Protein AF-A0A6I3W7W8-F1 (afdb_monomer_lite)

Foldseek 3Di:
DDDPPPQWDKQFWKKWKWKQKPNDTDIFIFSHWGDDQFWIKTATPAFGIKIKGPQDGNDADDAKDKDWFPDPPMWIWGAGPVRDIFTGFPTWMKIWHWDQPDPPRKIKIKMWTGQRWTDDPNIIMTMTMIIIIMTGD

Radius of gyration: 15.12 Å; chains: 1; bounding box: 34×42×40 Å

pLDDT: mean 85.22, std 13.66, range [31.28, 96.69]

Sequence (137 aa):
MDTEKTVDQADSGVAHILFLKNGKAHFVESTNVSASLRHFAVYTADAGSVTAEYGQTLFPRAEPYVFDLPGAPYNIDYRDEEGVYFIRPLSGQIIVHSENAGPPNTYINKIAFINIRFESEGREITINGTGKATFIF

Secondary structure (DSSP, 8-state):
------S--EEP--EEEEEEETTEEEEEEESEEEE-SSEEEEEETTTEEEEEE-SS-----SSPEEEEES-SS-EEEEE-TT--EEES-SEEEEEEEEEEEETTTEEEEEEEEEEEEEEETTEEEEEEEEEEEEEE-

Organism: NCBI:txid1055469

Structure (mmCIF, N/CA/C/O backbone):
data_AF-A0A6I3W7W8-F1
#
_entry.id   AF-A0A6I3W7W8-F1
#
loop_
_atom_site.group_PDB
_atom_site.id
_atom_site.type_symbol
_atom_site.label_atom_id
_atom_site.label_alt_id
_atom_site.label_comp_id
_atom_site.label_asym_id
_atom_site.label_entity_id
_atom_site.label_seq_id
_atom_site.pdbx_PDB_ins_code
_atom_site.Cartn_x
_atom_site.Cartn_y
_atom_site.Cartn_z
_atom_site.occupancy
_atom_site.B_iso_or_equiv
_atom_site.auth_seq_id
_atom_site.auth_comp_id
_atom_site.auth_asym_id
_atom_site.auth_atom_id
_atom_site.pdbx_PDB_model_num
ATOM 1 N N . MET A 1 1 ? 8.657 30.639 -18.408 1.00 32.12 1 MET A N 1
ATOM 2 C CA . MET A 1 1 ? 9.167 30.093 -17.137 1.00 32.12 1 MET A CA 1
ATOM 3 C C . MET A 1 1 ? 8.506 28.735 -17.019 1.00 32.12 1 MET A C 1
ATOM 5 O O . MET A 1 1 ? 7.397 28.644 -16.511 1.00 32.12 1 MET A O 1
ATOM 9 N N . ASP A 1 2 ? 9.097 27.743 -17.684 1.00 31.28 2 ASP A N 1
ATOM 10 C CA . ASP A 1 2 ? 8.568 26.383 -17.696 1.00 31.28 2 ASP A CA 1
ATOM 11 C C . ASP A 1 2 ? 8.791 25.792 -16.312 1.00 31.28 2 ASP A C 1
ATOM 13 O O . ASP A 1 2 ? 9.914 25.726 -15.817 1.00 31.28 2 ASP A O 1
ATOM 17 N N . THR A 1 3 ? 7.698 25.438 -15.653 1.00 37.56 3 THR A N 1
ATOM 18 C CA . THR A 1 3 ? 7.748 24.589 -14.472 1.00 37.56 3 THR A CA 1
ATOM 19 C C . THR A 1 3 ? 8.107 23.207 -14.992 1.00 37.56 3 THR A C 1
ATOM 21 O O . THR A 1 3 ? 7.263 22.538 -15.588 1.00 37.56 3 THR A O 1
ATOM 24 N N . GLU A 1 4 ? 9.373 22.810 -14.841 1.00 37.62 4 GLU A N 1
ATOM 25 C CA . GLU A 1 4 ? 9.789 21.416 -14.978 1.00 37.62 4 GLU A CA 1
ATOM 26 C C . GLU A 1 4 ? 8.815 20.566 -14.156 1.00 37.62 4 GLU A C 1
ATOM 28 O O . GLU A 1 4 ? 8.835 20.576 -12.924 1.00 37.62 4 GLU A O 1
ATOM 33 N N . LYS A 1 5 ? 7.903 19.868 -14.841 1.00 39.06 5 LYS A N 1
ATOM 34 C CA . LYS A 1 5 ? 7.192 18.744 -14.247 1.00 39.06 5 LYS A CA 1
ATOM 35 C C . LYS A 1 5 ? 8.276 17.746 -13.868 1.00 39.06 5 LYS A C 1
ATOM 37 O O . LYS A 1 5 ? 8.931 17.197 -14.749 1.00 39.06 5 LYS A O 1
ATOM 42 N N . THR A 1 6 ? 8.486 17.569 -12.570 1.00 40.34 6 THR A N 1
ATOM 43 C CA . THR A 1 6 ? 9.335 16.517 -12.018 1.00 40.34 6 THR A CA 1
ATOM 44 C C . THR A 1 6 ? 9.015 15.189 -12.705 1.00 40.34 6 THR A C 1
ATOM 46 O O . THR A 1 6 ? 7.851 14.841 -12.901 1.00 40.34 6 THR A O 1
ATOM 49 N N . VAL A 1 7 ? 10.077 14.497 -13.113 1.00 45.00 7 VAL A N 1
ATOM 50 C CA . VAL A 1 7 ? 10.106 13.364 -14.055 1.00 45.00 7 VAL A CA 1
ATOM 51 C C . VAL A 1 7 ? 9.435 12.091 -13.498 1.00 45.00 7 VAL A C 1
ATOM 53 O O . VAL A 1 7 ? 9.213 11.137 -14.235 1.00 45.00 7 VAL A O 1
ATOM 56 N N . ASP A 1 8 ? 8.978 12.117 -12.245 1.00 52.16 8 ASP A N 1
ATOM 57 C CA . ASP A 1 8 ? 8.234 11.041 -11.581 1.00 52.16 8 ASP A CA 1
ATOM 58 C C . ASP A 1 8 ? 6.736 11.037 -11.959 1.00 52.16 8 ASP A C 1
ATOM 60 O O . ASP A 1 8 ? 5.853 11.047 -11.094 1.00 52.16 8 ASP A O 1
ATOM 64 N N . GLN A 1 9 ? 6.392 11.069 -13.252 1.00 53.34 9 GLN A N 1
ATOM 65 C CA . GLN A 1 9 ? 5.004 10.808 -13.643 1.00 53.34 9 GLN A CA 1
ATOM 66 C C . GLN A 1 9 ? 4.718 9.312 -13.471 1.00 53.34 9 GLN A C 1
ATOM 68 O O . GLN A 1 9 ? 5.111 8.485 -14.293 1.00 53.34 9 GLN A O 1
ATOM 73 N N . ALA A 1 10 ? 4.025 8.968 -12.384 1.00 54.44 10 ALA A N 1
ATOM 74 C CA . ALA A 1 10 ? 3.350 7.687 -12.274 1.00 54.44 10 ALA A CA 1
ATOM 75 C C . ALA A 1 10 ? 2.198 7.655 -13.290 1.00 54.44 10 ALA A C 1
ATOM 77 O O . ALA A 1 10 ? 1.302 8.500 -13.241 1.00 54.44 10 ALA A O 1
ATOM 78 N N . ASP A 1 11 ? 2.229 6.701 -14.215 1.00 55.75 11 ASP A N 1
ATOM 79 C CA . ASP A 1 11 ? 1.062 6.359 -15.013 1.00 55.75 11 ASP A CA 1
ATOM 80 C C . ASP A 1 11 ? 0.101 5.595 -14.097 1.00 55.75 11 ASP A C 1
ATOM 82 O O . ASP A 1 11 ? 0.459 4.593 -13.458 1.00 55.75 11 ASP A O 1
ATOM 86 N N . SER A 1 12 ? -1.095 6.155 -13.942 1.00 60.34 12 SER A N 1
ATOM 87 C CA . SER A 1 12 ? -2.037 5.785 -12.895 1.00 60.34 12 SER A CA 1
ATOM 88 C C . SER A 1 12 ? -2.508 4.348 -13.106 1.00 60.34 12 SER A C 1
ATOM 90 O O . SER A 1 12 ? -3.106 4.037 -14.137 1.00 60.34 12 SER A O 1
ATOM 92 N N . GLY A 1 13 ? -2.229 3.453 -12.160 1.00 71.56 13 GLY A N 1
ATOM 93 C CA . GLY A 1 13 ? -2.756 2.093 -12.226 1.0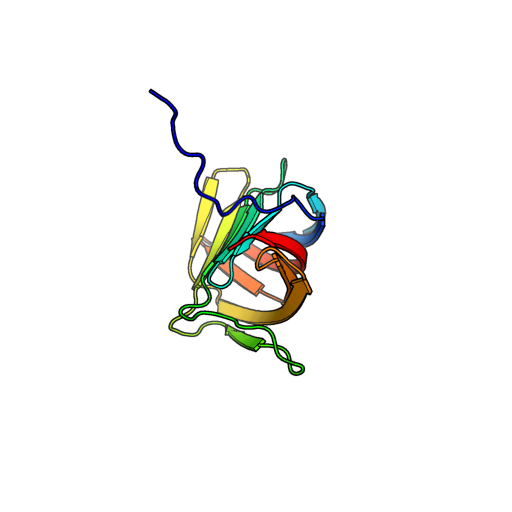0 71.56 13 GLY A CA 1
ATOM 94 C C . GLY A 1 13 ? -4.052 1.915 -11.441 1.00 71.56 13 GLY A C 1
ATOM 95 O O . GLY A 1 13 ? -4.672 2.876 -10.993 1.00 71.56 13 GLY A O 1
ATOM 96 N N . VAL A 1 14 ? -4.476 0.659 -11.306 1.00 83.19 14 VAL A N 1
ATOM 97 C CA . VAL A 1 14 ? -5.717 0.285 -10.621 1.00 83.19 14 VAL A CA 1
ATOM 98 C C . VAL A 1 14 ? -5.378 -0.339 -9.273 1.00 83.19 14 VAL A C 1
ATOM 100 O O . VAL A 1 14 ? -4.481 -1.185 -9.173 1.00 83.19 14 VAL A O 1
ATOM 103 N N . ALA A 1 15 ? -6.107 0.067 -8.241 1.00 86.12 15 ALA A N 1
ATOM 104 C CA . ALA A 1 15 ? -6.113 -0.560 -6.934 1.00 86.12 15 ALA A CA 1
ATOM 105 C C . ALA A 1 15 ? -7.509 -1.091 -6.607 1.00 86.12 15 ALA A C 1
ATOM 107 O O . ALA A 1 15 ? -8.507 -0.413 -6.832 1.00 86.12 15 ALA A O 1
ATOM 108 N N . HIS A 1 16 ? -7.558 -2.288 -6.034 1.00 90.12 16 HIS A N 1
ATOM 109 C CA . HIS A 1 16 ? -8.776 -2.903 -5.517 1.00 90.12 16 HIS A CA 1
ATOM 110 C C . HIS A 1 16 ? -8.604 -3.064 -4.018 1.00 90.12 16 HIS A C 1
ATOM 112 O O . HIS A 1 16 ? -7.687 -3.762 -3.577 1.00 90.12 16 HIS A O 1
ATOM 118 N N . ILE A 1 17 ? -9.455 -2.411 -3.236 1.00 91.00 17 ILE A N 1
ATOM 119 C CA . ILE A 1 17 ? -9.320 -2.344 -1.786 1.00 91.00 17 ILE A CA 1
ATOM 120 C C . ILE A 1 17 ? -10.623 -2.786 -1.131 1.00 91.00 17 ILE A C 1
ATOM 122 O O . ILE A 1 17 ? -11.708 -2.332 -1.479 1.00 91.00 17 ILE A O 1
ATOM 126 N N . LEU A 1 18 ? -10.497 -3.672 -0.152 1.00 91.62 18 LEU A N 1
ATOM 127 C CA . LEU A 1 18 ? -11.537 -4.043 0.787 1.00 91.62 18 LEU A CA 1
ATOM 128 C C . LEU A 1 18 ? -11.238 -3.394 2.138 1.00 91.62 18 LEU A C 1
ATOM 130 O O . LEU A 1 18 ? -10.260 -3.739 2.805 1.00 91.62 18 LEU A O 1
ATOM 134 N N . PHE A 1 19 ? -12.130 -2.510 2.564 1.00 91.25 19 PHE A N 1
ATOM 135 C CA . PHE A 1 19 ? -12.155 -1.968 3.912 1.00 91.25 19 PHE A CA 1
ATOM 136 C C . PHE A 1 19 ? -13.165 -2.744 4.758 1.00 91.25 19 PHE A C 1
ATOM 138 O O . PHE A 1 19 ? -14.318 -2.920 4.366 1.00 91.25 19 PHE A O 1
ATOM 145 N N . LEU A 1 20 ? -12.744 -3.183 5.939 1.00 91.75 20 LEU A N 1
ATOM 146 C CA . LEU A 1 20 ? -13.611 -3.703 6.989 1.00 91.75 20 LEU A CA 1
ATOM 147 C C . LEU A 1 20 ? -13.661 -2.658 8.102 1.00 91.75 20 LEU A C 1
ATOM 149 O O . LEU A 1 20 ? -12.734 -2.571 8.906 1.00 91.75 20 LEU A O 1
ATOM 153 N N . LYS A 1 21 ? -14.718 -1.845 8.124 1.00 86.94 21 LYS A N 1
ATOM 154 C CA . LYS A 1 21 ? -14.925 -0.773 9.108 1.00 86.94 21 LYS A CA 1
ATOM 155 C C . LYS A 1 21 ? -16.007 -1.198 10.085 1.00 86.94 21 LYS A C 1
ATOM 157 O O . LYS A 1 21 ? -17.147 -1.406 9.670 1.00 86.94 21 LYS A O 1
ATOM 162 N N . ASN A 1 22 ? -15.670 -1.352 11.366 1.00 82.25 22 ASN A N 1
ATOM 163 C CA . ASN A 1 22 ? -16.626 -1.773 12.404 1.00 82.25 22 ASN A CA 1
ATOM 164 C C . ASN A 1 22 ? -17.466 -3.009 11.988 1.00 82.25 22 ASN A C 1
ATOM 166 O O . ASN A 1 22 ? -18.684 -3.049 12.165 1.00 82.25 22 ASN A O 1
ATOM 170 N N . GLY A 1 23 ? -16.822 -3.991 11.346 1.00 79.25 23 GLY A N 1
ATOM 171 C CA . GLY A 1 23 ? -17.456 -5.226 10.865 1.00 79.25 23 GLY A CA 1
ATOM 172 C C . GLY A 1 23 ? -18.225 -5.123 9.538 1.00 79.25 23 GLY A C 1
ATOM 173 O O . GLY A 1 23 ? -18.719 -6.142 9.057 1.00 79.25 23 GLY A O 1
ATOM 174 N N . LYS A 1 24 ? -18.319 -3.942 8.913 1.00 87.25 24 LYS A N 1
ATOM 175 C CA . LYS A 1 24 ? -18.941 -3.766 7.591 1.00 87.25 24 LYS A CA 1
ATOM 176 C C . LYS A 1 24 ? -17.896 -3.759 6.481 1.00 87.25 24 LYS A C 1
ATOM 178 O O . LYS A 1 24 ? -16.883 -3.070 6.579 1.00 87.25 24 LYS A O 1
ATOM 183 N N . ALA A 1 25 ? -18.166 -4.526 5.428 1.00 90.94 25 ALA A N 1
ATOM 184 C CA . ALA A 1 25 ? -17.315 -4.626 4.252 1.00 90.94 25 ALA A CA 1
ATOM 185 C C . ALA A 1 25 ? -17.655 -3.548 3.218 1.00 90.94 25 ALA A C 1
ATOM 187 O O . ALA A 1 25 ? -18.811 -3.399 2.825 1.00 90.94 25 ALA A O 1
ATOM 188 N N . HIS A 1 26 ? -16.629 -2.845 2.750 1.00 89.69 26 HIS A N 1
ATOM 189 C CA . HIS A 1 26 ? -16.710 -1.826 1.711 1.00 89.69 26 HIS A CA 1
ATOM 190 C C . HIS A 1 26 ? -15.622 -2.099 0.676 1.00 89.69 26 HIS A C 1
ATOM 192 O O . HIS A 1 26 ? -14.434 -2.015 0.982 1.00 89.69 26 HIS A O 1
ATOM 198 N N . PHE A 1 27 ? -16.029 -2.463 -0.537 1.00 90.19 27 PHE A N 1
ATOM 199 C CA . PHE A 1 27 ? -15.112 -2.698 -1.646 1.00 90.19 27 PHE A CA 1
ATOM 200 C C . PHE A 1 27 ? -15.032 -1.456 -2.525 1.00 90.19 27 PHE A C 1
ATOM 202 O O . PHE A 1 27 ? -16.062 -0.883 -2.878 1.00 90.19 27 PHE A O 1
ATOM 209 N N . VAL A 1 28 ? -13.814 -1.057 -2.872 1.00 90.12 28 VAL A N 1
ATOM 210 C CA . VAL A 1 28 ? -13.541 0.133 -3.668 1.00 90.12 28 VAL A CA 1
ATOM 211 C C . VAL A 1 28 ? -12.499 -0.193 -4.725 1.00 90.12 28 VAL A C 1
ATOM 213 O O . VAL A 1 28 ? -11.481 -0.827 -4.445 1.00 90.12 28 VAL A O 1
ATOM 216 N N . GLU A 1 29 ? -12.747 0.288 -5.935 1.00 90.00 29 GLU A N 1
ATOM 217 C CA . GLU A 1 29 ? -11.751 0.364 -6.993 1.00 90.00 29 GLU A CA 1
ATOM 218 C C . GLU A 1 29 ? -11.275 1.815 -7.109 1.00 90.00 29 GLU A C 1
ATOM 220 O O . GLU A 1 29 ? -12.077 2.749 -7.064 1.00 90.00 29 GLU A O 1
ATOM 225 N N . SER A 1 30 ? -9.966 2.016 -7.226 1.00 86.38 30 SER A N 1
ATOM 226 C CA . SER A 1 30 ? -9.384 3.327 -7.488 1.00 86.38 30 SER A CA 1
ATOM 227 C C . SER A 1 30 ? -8.445 3.260 -8.676 1.00 86.38 30 SER A C 1
ATOM 229 O O . SER A 1 30 ? -7.558 2.412 -8.735 1.00 86.38 30 SER A O 1
ATOM 231 N N . THR A 1 31 ? -8.610 4.207 -9.591 1.00 85.88 31 THR A N 1
ATOM 232 C CA . THR A 1 31 ? -7.662 4.480 -10.674 1.00 85.88 31 THR A CA 1
ATOM 233 C C . THR A 1 31 ? -6.692 5.604 -10.311 1.00 85.88 31 THR A C 1
ATOM 235 O O . THR A 1 31 ? -5.903 6.025 -11.146 1.00 85.88 31 THR A O 1
ATOM 238 N N . ASN A 1 32 ? -6.769 6.151 -9.093 1.00 85.38 32 ASN A N 1
ATOM 239 C CA . ASN A 1 32 ? -5.898 7.221 -8.621 1.00 85.38 32 ASN A CA 1
ATOM 240 C C . ASN A 1 32 ? -4.836 6.641 -7.687 1.00 85.38 32 ASN A C 1
ATOM 242 O O . ASN A 1 32 ? -4.944 6.672 -6.456 1.00 85.38 32 ASN A O 1
ATOM 246 N N . VAL A 1 33 ? -3.828 6.057 -8.325 1.00 83.81 33 VAL A N 1
ATOM 247 C CA . VAL A 1 33 ? -2.735 5.348 -7.677 1.00 83.81 33 VAL A CA 1
ATOM 248 C C . VAL A 1 33 ? -1.416 6.008 -8.063 1.00 83.81 33 VAL A C 1
ATOM 250 O O . VAL A 1 33 ? -1.120 6.155 -9.247 1.00 83.81 33 VAL A O 1
ATOM 253 N N . SER A 1 34 ? -0.614 6.373 -7.066 1.00 84.38 34 SER A N 1
ATOM 254 C CA . SER A 1 34 ? 0.718 6.959 -7.237 1.00 84.38 34 SER A CA 1
ATOM 255 C C . SER A 1 34 ? 1.773 6.070 -6.591 1.00 84.38 34 SER A C 1
ATOM 257 O O . SER A 1 34 ? 1.555 5.519 -5.513 1.00 84.38 34 SER A O 1
ATOM 259 N N . ALA A 1 35 ? 2.926 5.912 -7.237 1.00 83.56 35 ALA A N 1
ATOM 260 C CA . ALA A 1 35 ? 4.021 5.105 -6.715 1.00 83.56 35 ALA A CA 1
ATOM 261 C C . ALA A 1 35 ? 5.383 5.638 -7.144 1.00 83.56 35 ALA A C 1
ATOM 263 O O . ALA A 1 35 ? 5.519 6.273 -8.184 1.00 83.56 35 ALA A O 1
ATOM 264 N N . SER A 1 36 ? 6.391 5.296 -6.352 1.00 83.56 36 SER A N 1
ATOM 265 C CA . SER A 1 36 ? 7.806 5.393 -6.695 1.00 83.56 36 SER A CA 1
ATOM 266 C C . SER A 1 36 ? 8.549 4.189 -6.113 1.00 83.56 36 SER A C 1
ATOM 268 O O . SER A 1 36 ? 7.956 3.320 -5.466 1.00 83.56 36 SER A O 1
ATOM 270 N N . LEU A 1 37 ? 9.874 4.140 -6.261 1.00 84.38 37 LEU A N 1
ATOM 271 C CA . LEU A 1 37 ? 10.689 3.117 -5.594 1.00 84.38 37 LEU A CA 1
ATOM 272 C C . LEU A 1 37 ? 10.679 3.241 -4.059 1.00 84.38 37 LEU A C 1
ATOM 274 O O . LEU A 1 37 ? 11.167 2.337 -3.390 1.00 84.38 37 LEU A O 1
ATOM 278 N N . ARG A 1 38 ? 10.176 4.339 -3.479 1.00 88.50 38 ARG A N 1
ATOM 279 C CA . ARG A 1 38 ? 10.222 4.591 -2.024 1.00 88.50 38 ARG A CA 1
ATOM 280 C C . ARG A 1 38 ? 8.854 4.760 -1.367 1.00 88.50 38 ARG A C 1
ATOM 282 O O . ARG A 1 38 ? 8.780 4.725 -0.140 1.00 88.50 38 ARG A O 1
ATOM 289 N N . HIS A 1 39 ? 7.802 4.953 -2.156 1.00 89.12 39 HIS A N 1
ATOM 290 C CA . HIS A 1 39 ? 6.481 5.323 -1.661 1.00 89.12 39 HIS A CA 1
ATOM 291 C C . HIS A 1 39 ? 5.360 4.756 -2.540 1.00 89.12 39 HIS A C 1
ATOM 293 O O . HIS A 1 39 ? 5.553 4.485 -3.728 1.00 89.12 39 HIS A O 1
ATOM 299 N N . PHE A 1 40 ? 4.170 4.638 -1.956 1.00 87.00 40 PHE A N 1
ATOM 300 C CA . PHE A 1 40 ? 2.919 4.390 -2.652 1.00 87.00 40 PHE A CA 1
ATOM 301 C C . PHE A 1 40 ? 1.740 5.116 -2.006 1.00 87.00 40 PHE A C 1
ATOM 303 O O . PHE A 1 40 ? 1.650 5.184 -0.786 1.00 87.00 40 PHE A O 1
ATOM 310 N N . ALA A 1 41 ? 0.789 5.568 -2.821 1.00 89.25 41 ALA A N 1
ATOM 311 C CA . ALA A 1 41 ? -0.480 6.116 -2.373 1.00 89.25 41 ALA A CA 1
ATOM 312 C C . ALA A 1 41 ? -1.642 5.620 -3.241 1.00 89.25 41 ALA A C 1
ATOM 314 O O . ALA A 1 41 ? -1.558 5.631 -4.469 1.00 89.25 41 ALA A O 1
ATOM 315 N N . VAL A 1 42 ? -2.755 5.265 -2.599 1.00 88.62 42 VAL A N 1
ATOM 316 C CA . VAL A 1 42 ? -4.068 5.122 -3.244 1.00 88.62 42 VAL A CA 1
ATOM 317 C C . VAL A 1 42 ? -4.986 6.185 -2.696 1.00 88.62 42 VAL A C 1
ATOM 319 O O . VAL A 1 42 ? -5.189 6.265 -1.485 1.00 88.62 42 VAL A O 1
ATOM 322 N N . TYR A 1 43 ? -5.597 6.940 -3.597 1.00 87.31 43 TYR A N 1
ATOM 323 C CA . TYR A 1 43 ? -6.665 7.869 -3.271 1.00 87.31 43 TYR A CA 1
ATOM 324 C C . TYR A 1 43 ? -7.978 7.269 -3.742 1.00 87.31 43 TYR A C 1
ATOM 326 O O . TYR A 1 43 ? -8.164 6.994 -4.923 1.00 87.31 43 TYR A O 1
ATOM 334 N N . THR A 1 44 ? -8.896 7.036 -2.822 1.00 83.06 44 THR A N 1
ATOM 335 C CA . THR A 1 44 ? -10.233 6.530 -3.122 1.00 83.06 44 THR A CA 1
ATOM 336 C C . THR A 1 44 ? -11.228 7.681 -3.018 1.00 83.06 44 THR A C 1
ATOM 338 O O . THR A 1 44 ? -11.116 8.503 -2.111 1.00 83.06 44 THR A O 1
ATOM 341 N N . ALA A 1 45 ? -12.184 7.766 -3.946 1.00 75.88 45 ALA A N 1
ATOM 342 C CA . ALA A 1 45 ? -13.163 8.856 -3.946 1.00 75.88 45 ALA A CA 1
ATOM 343 C C . ALA A 1 45 ? -14.031 8.856 -2.672 1.00 75.88 45 ALA A C 1
ATOM 345 O O . ALA A 1 45 ? -14.289 9.919 -2.117 1.00 75.88 45 ALA A O 1
ATOM 346 N N . ASP A 1 46 ? -14.390 7.665 -2.177 1.00 76.56 46 ASP A N 1
ATOM 347 C CA . ASP A 1 46 ? -15.403 7.496 -1.123 1.00 76.56 46 ASP A CA 1
ATOM 348 C C . ASP A 1 46 ? -14.893 6.792 0.149 1.00 76.56 46 ASP A C 1
ATOM 350 O O . ASP A 1 46 ? -15.678 6.483 1.042 1.00 76.56 46 ASP A O 1
ATOM 354 N N . ALA A 1 47 ? -13.594 6.489 0.244 1.00 76.75 47 ALA A N 1
ATOM 355 C CA . ALA A 1 47 ? -13.023 5.800 1.409 1.00 76.75 47 ALA A CA 1
ATOM 356 C C . ALA A 1 47 ? -11.714 6.426 1.923 1.00 76.75 47 ALA A C 1
ATOM 358 O O . ALA A 1 47 ? -11.054 5.835 2.778 1.00 76.75 47 ALA A O 1
ATOM 359 N N . GLY A 1 48 ? -11.346 7.611 1.420 1.00 87.56 48 GLY A N 1
ATOM 360 C CA . GLY A 1 48 ? -10.140 8.343 1.806 1.00 87.56 48 GLY A CA 1
ATOM 361 C C . GLY A 1 48 ? -8.863 7.851 1.111 1.00 87.56 48 GLY A C 1
ATOM 362 O O . GLY A 1 48 ? -8.883 7.558 -0.086 1.00 87.56 48 GLY A O 1
ATOM 363 N N . SER A 1 49 ? -7.727 7.795 1.807 1.00 89.94 49 SER A N 1
ATOM 364 C CA . SER A 1 49 ? -6.424 7.470 1.207 1.00 89.94 49 SER A CA 1
ATOM 365 C C . SER A 1 49 ? -5.596 6.495 2.033 1.00 89.94 49 SER A C 1
ATOM 367 O O . SER A 1 49 ? -5.528 6.626 3.252 1.00 89.94 49 SER A O 1
ATOM 369 N N . VAL A 1 50 ? -4.896 5.582 1.361 1.00 89.94 50 VAL A N 1
ATOM 370 C CA . VAL A 1 50 ? -3.885 4.696 1.957 1.00 89.94 50 VAL A CA 1
ATOM 371 C C . VAL A 1 50 ? -2.521 5.101 1.414 1.00 89.94 50 VAL A C 1
ATOM 373 O O . VAL A 1 50 ? -2.329 5.089 0.199 1.00 89.94 50 VAL A O 1
ATOM 376 N N . THR A 1 51 ? -1.579 5.445 2.287 1.00 90.88 51 THR A N 1
ATOM 377 C CA . THR A 1 51 ? -0.231 5.896 1.909 1.00 90.88 51 THR A CA 1
ATOM 378 C C . THR A 1 51 ? 0.823 5.076 2.631 1.00 90.88 51 THR A C 1
ATOM 380 O O . THR A 1 51 ? 0.728 4.898 3.840 1.00 90.88 51 THR A O 1
ATOM 383 N N . ALA A 1 52 ? 1.837 4.600 1.916 1.00 89.81 52 ALA A N 1
ATOM 384 C CA . ALA A 1 52 ? 2.930 3.813 2.463 1.00 89.81 52 ALA A CA 1
ATOM 385 C C . ALA A 1 52 ? 4.287 4.390 2.047 1.00 89.81 52 ALA A C 1
ATOM 387 O O . ALA A 1 52 ? 4.525 4.661 0.871 1.00 89.81 52 ALA A O 1
ATOM 388 N N . GLU A 1 53 ? 5.199 4.513 3.005 1.00 90.25 53 GLU A N 1
ATOM 389 C CA . GLU A 1 53 ? 6.613 4.804 2.777 1.00 90.25 53 GLU A CA 1
ATOM 390 C C . GLU A 1 53 ? 7.438 3.580 3.160 1.00 90.25 53 GLU A C 1
ATOM 392 O O . GLU A 1 53 ? 7.309 3.054 4.262 1.00 90.25 53 GLU A O 1
ATOM 397 N N . TYR A 1 54 ? 8.313 3.117 2.268 1.00 87.88 54 TYR A N 1
ATOM 398 C CA . TYR A 1 54 ? 9.042 1.860 2.474 1.00 87.88 54 TYR A CA 1
ATOM 399 C C . TYR A 1 54 ? 10.303 2.011 3.333 1.00 87.88 54 TYR A C 1
ATOM 401 O O . TYR A 1 54 ? 10.949 1.020 3.664 1.00 87.88 54 TYR A O 1
ATOM 409 N N . GLY A 1 55 ? 10.719 3.246 3.637 1.00 85.75 55 GLY A N 1
ATOM 410 C CA . GLY A 1 55 ? 11.959 3.548 4.363 1.00 85.75 55 GLY A CA 1
ATOM 411 C C . GLY A 1 55 ? 13.258 3.225 3.601 1.00 85.75 55 GLY A C 1
ATOM 412 O O . GLY A 1 55 ? 14.338 3.627 4.024 1.00 85.75 55 GLY A O 1
ATOM 413 N N . GLN A 1 56 ? 13.167 2.571 2.440 1.00 85.19 56 GLN A N 1
ATOM 414 C CA . GLN A 1 56 ? 14.275 2.232 1.546 1.00 85.19 56 GLN A CA 1
ATOM 415 C C . GLN A 1 56 ? 13.831 2.294 0.076 1.00 85.19 56 GLN A C 1
ATOM 417 O O . GLN A 1 56 ? 12.639 2.348 -0.218 1.00 85.19 56 GLN A O 1
ATOM 422 N N . THR A 1 57 ? 14.791 2.272 -0.849 1.00 90.25 57 THR A N 1
ATOM 423 C CA . THR A 1 57 ? 14.524 2.181 -2.293 1.00 90.25 57 THR A CA 1
ATOM 424 C C . THR A 1 57 ? 14.337 0.721 -2.706 1.00 90.25 57 THR A C 1
ATOM 426 O O . THR A 1 57 ? 15.215 -0.111 -2.475 1.00 90.25 57 THR A O 1
ATOM 429 N N . LEU A 1 58 ? 13.201 0.406 -3.328 1.00 90.75 58 LEU A N 1
ATOM 430 C CA . LEU A 1 58 ? 12.840 -0.932 -3.795 1.00 90.75 58 LEU A CA 1
ATOM 431 C C . LEU A 1 58 ? 13.246 -1.122 -5.255 1.00 90.75 58 LEU A C 1
ATOM 433 O O . LEU A 1 58 ? 12.441 -0.921 -6.156 1.00 90.75 58 LEU A O 1
ATOM 437 N N . PHE A 1 59 ? 14.500 -1.491 -5.500 1.00 90.38 59 PHE A N 1
ATOM 438 C CA . PHE A 1 59 ? 14.954 -1.808 -6.855 1.00 90.38 59 PHE A CA 1
ATOM 439 C C . PHE A 1 59 ? 14.334 -3.118 -7.378 1.00 90.38 59 PHE A C 1
ATOM 441 O O . PHE A 1 59 ? 14.082 -4.031 -6.587 1.00 90.38 59 PHE A O 1
ATOM 448 N N . PRO A 1 60 ? 14.132 -3.261 -8.700 1.00 93.19 60 PRO A N 1
ATOM 449 C CA . PRO A 1 60 ? 13.600 -4.493 -9.265 1.00 93.19 60 PRO A CA 1
ATOM 450 C C . PRO A 1 60 ? 14.430 -5.727 -8.919 1.00 93.19 60 PRO A C 1
ATOM 452 O O . PRO A 1 60 ? 15.657 -5.722 -9.035 1.00 93.19 60 PRO A O 1
ATOM 455 N N . ARG A 1 61 ? 13.747 -6.804 -8.528 1.00 94.38 61 ARG A N 1
ATOM 456 C CA . ARG A 1 61 ? 14.347 -8.108 -8.216 1.00 94.38 61 ARG A CA 1
ATOM 457 C C . ARG A 1 61 ? 13.288 -9.209 -8.322 1.00 94.38 61 ARG A C 1
ATOM 459 O O . ARG A 1 61 ? 12.102 -8.913 -8.271 1.00 94.38 61 ARG A O 1
ATOM 466 N N . ALA A 1 62 ? 13.721 -10.465 -8.433 1.00 92.56 62 ALA A N 1
ATOM 467 C CA . ALA A 1 62 ? 12.811 -11.606 -8.580 1.00 92.56 62 ALA A CA 1
ATOM 468 C C . ALA A 1 62 ? 11.944 -11.863 -7.332 1.00 92.56 62 ALA A C 1
ATOM 470 O O . ALA A 1 62 ? 10.768 -12.189 -7.453 1.00 92.56 62 ALA A O 1
ATOM 471 N N . GLU A 1 63 ? 12.524 -11.713 -6.138 1.00 96.69 63 GLU A N 1
ATOM 472 C CA . GLU A 1 63 ? 11.818 -11.953 -4.876 1.00 96.69 63 GLU A CA 1
ATOM 473 C C . GLU A 1 63 ? 11.061 -10.704 -4.404 1.00 96.69 63 GLU A C 1
ATOM 475 O O . GLU A 1 63 ? 11.632 -9.609 -4.388 1.00 96.69 63 GLU A O 1
ATOM 480 N N . PRO A 1 64 ? 9.813 -10.818 -3.930 1.00 96.06 64 PRO A N 1
ATOM 481 C CA . PRO A 1 64 ? 9.085 -9.659 -3.437 1.00 96.06 64 PRO A CA 1
ATOM 482 C C . PRO A 1 64 ? 9.744 -9.063 -2.185 1.00 96.06 64 PRO A C 1
ATOM 484 O O . PRO A 1 64 ? 10.451 -9.727 -1.423 1.00 96.06 64 PRO A O 1
ATOM 487 N N . TYR A 1 65 ? 9.526 -7.774 -1.961 1.00 95.19 65 TYR A N 1
ATOM 488 C CA . TYR A 1 65 ? 9.756 -7.142 -0.667 1.00 95.19 65 TYR A CA 1
ATOM 489 C C . TYR A 1 65 ? 8.567 -7.435 0.239 1.00 95.19 65 TYR A C 1
ATOM 491 O O . TYR A 1 65 ? 7.424 -7.305 -0.192 1.00 95.19 65 TYR A O 1
ATOM 499 N N . VAL A 1 66 ? 8.841 -7.825 1.481 1.00 95.19 66 VAL A N 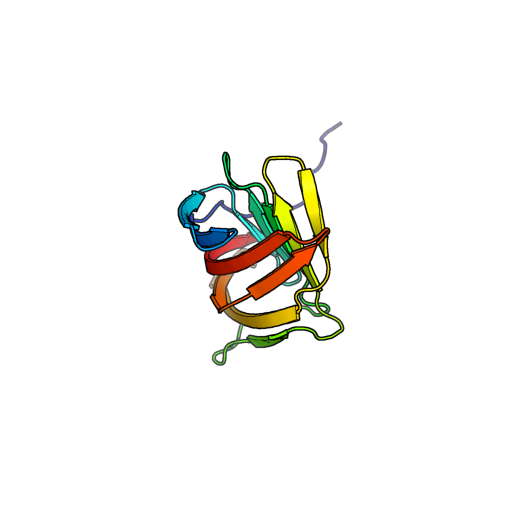1
ATOM 500 C CA . VAL A 1 66 ? 7.822 -8.156 2.477 1.00 95.19 66 VAL A CA 1
ATOM 501 C C . VAL A 1 66 ? 8.078 -7.310 3.715 1.00 95.19 66 VAL A C 1
ATOM 503 O O . VAL A 1 66 ? 9.210 -7.246 4.194 1.00 95.19 66 VAL A O 1
ATOM 506 N N . PHE A 1 67 ? 7.031 -6.652 4.200 1.00 93.88 67 PHE A N 1
ATOM 507 C CA . PHE A 1 67 ? 7.066 -5.770 5.360 1.00 93.88 67 PHE A CA 1
ATOM 508 C C . PHE A 1 67 ? 5.971 -6.184 6.341 1.00 93.88 67 PHE A C 1
ATOM 510 O O . PHE A 1 67 ? 4.788 -6.045 6.030 1.00 93.88 67 PHE A O 1
ATOM 517 N N . ASP A 1 68 ? 6.355 -6.670 7.518 1.00 94.62 68 ASP A N 1
ATOM 518 C CA . ASP A 1 68 ? 5.419 -7.035 8.585 1.00 94.62 68 ASP A CA 1
ATOM 519 C C . ASP A 1 68 ? 5.115 -5.825 9.472 1.00 94.62 68 ASP A C 1
ATOM 521 O O . ASP A 1 68 ? 6.006 -5.070 9.845 1.00 94.62 68 ASP A O 1
ATOM 525 N N . LEU A 1 69 ? 3.855 -5.597 9.813 1.00 92.88 69 LEU A N 1
ATOM 526 C CA . LEU A 1 69 ? 3.426 -4.395 10.520 1.00 92.88 69 LEU A CA 1
ATOM 527 C C . LEU A 1 69 ? 3.029 -4.691 11.974 1.00 92.88 69 LEU A C 1
ATOM 529 O O . LEU A 1 69 ? 2.467 -5.757 12.231 1.00 92.88 69 LEU A O 1
ATOM 533 N N . PRO A 1 70 ? 3.248 -3.738 12.902 1.00 91.50 70 PRO A N 1
ATOM 534 C CA . PRO A 1 70 ? 4.041 -2.520 12.725 1.00 91.50 70 PRO A CA 1
ATOM 535 C C . PRO A 1 70 ? 5.532 -2.843 12.563 1.00 91.50 70 PRO A C 1
ATOM 537 O O . PRO A 1 70 ? 6.039 -3.806 13.131 1.00 91.50 70 PRO A O 1
ATOM 540 N N . GLY A 1 71 ? 6.258 -1.988 11.850 1.00 83.31 71 GLY A N 1
ATOM 541 C CA . GLY A 1 71 ? 7.712 -2.062 11.772 1.00 83.31 71 GLY A CA 1
ATOM 542 C C . GLY A 1 71 ? 8.308 -0.720 11.375 1.00 83.31 71 GLY A C 1
ATOM 543 O O . GLY A 1 71 ? 7.592 0.167 10.932 1.00 83.31 71 GLY A O 1
ATOM 544 N N . ALA A 1 72 ? 9.609 -0.557 11.592 1.00 79.69 72 ALA A N 1
ATOM 545 C CA . ALA A 1 72 ? 10.385 0.608 11.176 1.00 79.69 72 ALA A CA 1
ATOM 546 C C . ALA A 1 72 ? 11.513 0.124 10.249 1.00 79.69 72 ALA A C 1
ATOM 548 O O . ALA A 1 72 ? 12.003 -0.991 10.447 1.00 79.69 72 ALA A O 1
ATOM 549 N N . PRO A 1 73 ? 11.966 0.912 9.257 1.00 81.50 73 PRO A N 1
ATOM 550 C CA . PRO A 1 73 ? 11.690 2.336 9.018 1.00 81.50 73 PRO A CA 1
ATOM 551 C C . PRO A 1 73 ? 10.505 2.640 8.081 1.00 81.50 73 PRO A C 1
ATOM 553 O O . PRO A 1 73 ? 10.335 3.790 7.689 1.00 81.50 73 PRO A O 1
ATOM 556 N N . TYR A 1 74 ? 9.722 1.641 7.675 1.00 83.94 74 TYR A N 1
ATOM 557 C CA . TYR A 1 74 ? 8.538 1.854 6.841 1.00 83.94 74 TYR A CA 1
ATOM 558 C C . TYR A 1 74 ? 7.354 2.351 7.671 1.00 83.94 74 TYR A C 1
ATOM 560 O O . TYR A 1 74 ? 7.264 2.086 8.865 1.00 83.94 74 TYR A O 1
ATOM 568 N N . ASN A 1 75 ? 6.431 3.058 7.034 1.00 86.06 75 ASN A N 1
ATOM 569 C CA . ASN A 1 75 ? 5.171 3.442 7.651 1.00 86.06 75 ASN A CA 1
ATOM 570 C C . ASN A 1 75 ? 4.030 3.259 6.655 1.00 86.06 75 ASN A C 1
ATOM 572 O O . ASN A 1 75 ? 4.226 3.378 5.446 1.00 86.06 75 ASN A O 1
ATOM 576 N N . ILE A 1 76 ? 2.841 2.979 7.169 1.00 90.31 76 ILE A N 1
ATOM 577 C CA . ILE A 1 76 ? 1.607 3.030 6.398 1.00 90.31 76 ILE A CA 1
ATOM 578 C C . ILE A 1 76 ? 0.583 3.781 7.221 1.00 90.31 76 ILE A C 1
ATOM 580 O O . ILE A 1 76 ? 0.387 3.500 8.403 1.00 90.31 76 ILE A O 1
ATOM 584 N N . ASP A 1 77 ? -0.068 4.719 6.562 1.00 91.69 77 ASP A N 1
ATOM 585 C CA . ASP A 1 77 ? -1.107 5.530 7.148 1.00 91.69 77 ASP A CA 1
ATOM 586 C C . ASP A 1 77 ? -2.373 5.399 6.316 1.00 91.69 77 ASP A C 1
ATOM 588 O O . ASP A 1 77 ? -2.348 5.184 5.097 1.00 91.69 77 ASP A O 1
ATOM 592 N N . TYR A 1 78 ? -3.495 5.542 7.000 1.00 92.38 78 TYR A N 1
ATOM 593 C CA . TYR A 1 78 ? -4.804 5.598 6.394 1.00 92.38 78 TYR A CA 1
ATOM 594 C C . TYR A 1 78 ? -5.509 6.872 6.837 1.00 92.38 78 TYR A C 1
ATOM 596 O O . TYR A 1 78 ? -5.496 7.237 8.010 1.00 92.38 78 TYR A O 1
ATOM 604 N N . ARG A 1 79 ? -6.142 7.557 5.893 1.00 91.94 79 ARG A N 1
ATOM 605 C CA . ARG A 1 79 ? -7.051 8.663 6.172 1.00 91.94 79 ARG A CA 1
ATOM 606 C C . ARG A 1 79 ? -8.419 8.278 5.654 1.00 91.94 79 ARG A C 1
ATOM 608 O O . ARG A 1 79 ? -8.501 7.887 4.495 1.00 91.94 79 ARG A O 1
ATOM 615 N N . ASP A 1 80 ? -9.454 8.375 6.475 1.00 90.19 80 ASP A N 1
ATOM 616 C CA . ASP A 1 80 ? -10.816 8.086 6.030 1.00 90.19 80 ASP A CA 1
ATOM 617 C C . ASP A 1 80 ? -11.461 9.279 5.297 1.00 90.19 80 ASP A C 1
ATOM 619 O O . ASP A 1 80 ? -10.868 10.349 5.135 1.00 90.19 80 ASP A O 1
ATOM 623 N N . GLU A 1 81 ? -12.678 9.068 4.809 1.00 87.12 81 GLU A N 1
ATOM 624 C CA . GLU A 1 81 ? -13.531 10.040 4.122 1.00 87.12 81 GLU A CA 1
ATOM 625 C C . GLU A 1 81 ? -13.932 11.237 4.997 1.00 87.12 81 GLU A C 1
ATOM 627 O O . GLU A 1 81 ? -14.174 12.322 4.470 1.00 87.12 81 GLU A O 1
ATOM 632 N N . GLU A 1 82 ? -13.964 11.070 6.322 1.00 87.56 82 GLU A N 1
ATOM 633 C CA . GLU A 1 82 ? -14.219 12.145 7.291 1.00 87.56 82 GLU A CA 1
ATOM 634 C C . GLU A 1 82 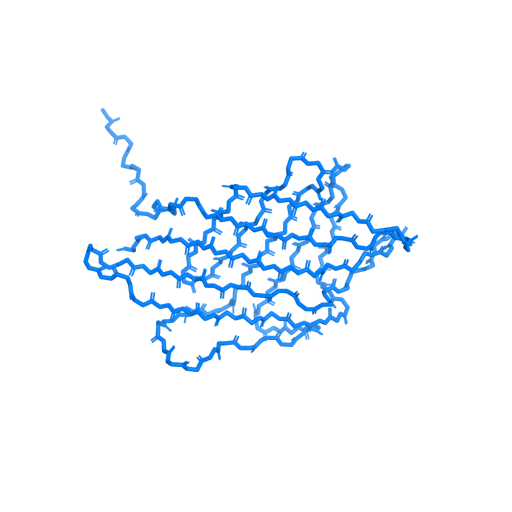? -12.930 12.918 7.625 1.00 87.56 82 GLU A C 1
ATOM 636 O O . GLU A 1 82 ? -12.955 13.945 8.307 1.00 87.56 82 GLU A O 1
ATOM 641 N N . GLY A 1 83 ? -11.788 12.448 7.119 1.00 85.12 83 GLY A N 1
ATOM 642 C CA . GLY A 1 83 ? -10.476 13.024 7.341 1.00 85.12 83 GLY A CA 1
ATOM 643 C C . GLY A 1 83 ? -9.794 12.553 8.624 1.00 85.12 83 GLY A C 1
ATOM 644 O O . GLY A 1 83 ? -8.722 13.090 8.920 1.00 85.12 83 GLY A O 1
ATOM 645 N N . VAL A 1 84 ? -10.360 11.575 9.343 1.00 89.50 84 VAL A N 1
ATOM 646 C CA . VAL A 1 84 ? -9.742 10.950 10.520 1.00 89.50 84 VAL A CA 1
ATOM 647 C C . VAL A 1 84 ? -8.491 10.213 10.080 1.00 89.50 84 VAL A C 1
ATOM 649 O O . VAL A 1 84 ? -8.481 9.499 9.074 1.00 89.50 84 VAL A O 1
ATOM 652 N N . TYR A 1 85 ? -7.415 10.415 10.835 1.00 90.50 85 TYR A N 1
ATOM 653 C CA . TYR A 1 85 ? -6.102 9.908 10.485 1.00 90.50 85 TYR A CA 1
ATOM 654 C C . TYR A 1 85 ? -5.710 8.741 11.388 1.00 90.50 85 TYR A C 1
ATOM 656 O O . TYR A 1 85 ? -5.705 8.841 12.616 1.00 90.50 85 TYR A O 1
ATOM 664 N N . PHE A 1 86 ? -5.384 7.629 10.747 1.00 92.00 86 PHE A N 1
ATOM 665 C CA . PHE A 1 86 ? -4.945 6.384 11.344 1.00 92.00 86 PHE A CA 1
ATOM 666 C C . PHE A 1 86 ? -3.473 6.212 10.986 1.00 92.00 86 PHE A C 1
ATOM 668 O O . PHE A 1 86 ? -3.122 5.980 9.830 1.00 92.00 86 PHE A O 1
ATOM 675 N N . ILE A 1 87 ? -2.612 6.360 11.984 1.00 87.88 87 ILE A N 1
ATOM 676 C CA . ILE A 1 87 ? -1.159 6.306 11.820 1.00 87.88 87 ILE A CA 1
ATOM 677 C C . ILE A 1 87 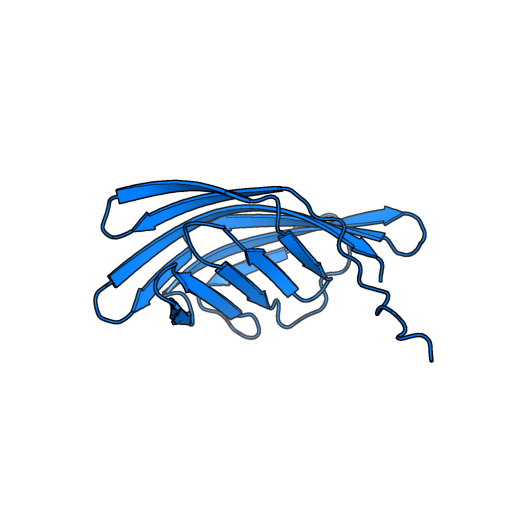? -0.668 5.051 12.517 1.00 87.88 87 ILE A C 1
ATOM 679 O O . ILE A 1 87 ? -1.130 4.764 13.620 1.00 87.88 87 ILE A O 1
ATOM 683 N N . ARG A 1 88 ? 0.311 4.366 11.922 1.00 85.06 88 ARG A N 1
ATOM 684 C CA . ARG A 1 88 ? 0.935 3.150 12.468 1.00 85.06 88 ARG A CA 1
ATOM 685 C C . ARG A 1 88 ? -0.086 2.026 12.690 1.00 85.06 88 ARG A C 1
ATOM 687 O O . ARG A 1 88 ? -0.727 1.958 13.739 1.00 85.06 88 ARG A O 1
ATOM 694 N N . PRO A 1 89 ? -0.229 1.098 11.741 1.00 93.06 89 PRO A N 1
ATOM 695 C CA . PRO A 1 89 ? -1.116 -0.039 11.929 1.00 93.06 89 PRO A CA 1
ATOM 696 C C . PRO A 1 89 ? -0.670 -0.901 13.113 1.00 93.06 89 PRO A C 1
ATOM 698 O O . PRO A 1 89 ? 0.516 -1.037 13.407 1.00 93.06 89 PRO A O 1
ATOM 701 N N . LEU A 1 90 ? -1.642 -1.535 13.755 1.00 94.44 90 LEU A N 1
ATOM 702 C CA . LEU A 1 90 ? -1.453 -2.500 14.832 1.00 94.44 90 LEU A CA 1
ATOM 703 C C . LEU A 1 90 ? -0.914 -3.841 14.332 1.00 94.44 90 LEU A C 1
ATOM 705 O O . LEU A 1 90 ? -0.261 -4.559 15.083 1.00 94.44 90 LEU A O 1
ATOM 709 N N . SER A 1 91 ? -1.243 -4.206 13.094 1.00 95.62 91 SER A N 1
ATOM 710 C CA . SER A 1 91 ? -0.808 -5.454 12.474 1.00 95.62 91 SER A CA 1
ATOM 711 C C . SER A 1 91 ? -0.959 -5.407 10.958 1.00 95.62 91 SER A C 1
ATOM 713 O O . SER A 1 91 ? -1.673 -4.554 10.429 1.00 95.62 91 SER A O 1
ATOM 715 N N . GLY A 1 92 ? -0.372 -6.386 10.276 1.00 95.56 92 GLY A N 1
ATOM 716 C CA . GLY A 1 92 ? -0.624 -6.674 8.866 1.00 95.56 92 GLY A CA 1
ATOM 717 C C . GLY A 1 92 ? 0.663 -6.942 8.105 1.00 95.56 92 GLY A C 1
ATOM 718 O O . GLY A 1 92 ? 1.729 -7.067 8.701 1.00 95.56 92 GLY A O 1
ATOM 719 N N . GLN A 1 93 ? 0.562 -7.023 6.784 1.00 95.38 93 GLN A N 1
ATOM 720 C CA . GLN A 1 93 ? 1.712 -7.219 5.915 1.00 95.38 93 GLN A CA 1
ATOM 721 C C . GLN A 1 93 ? 1.541 -6.467 4.595 1.00 95.38 93 GLN A C 1
ATOM 723 O O . GLN A 1 93 ? 0.460 -6.465 4.002 1.00 95.38 93 GLN A O 1
ATOM 728 N N . ILE A 1 94 ? 2.624 -5.853 4.122 1.00 93.56 94 ILE A N 1
ATOM 729 C CA . ILE A 1 94 ? 2.712 -5.275 2.780 1.00 93.56 94 ILE A CA 1
ATOM 730 C C . ILE A 1 94 ? 3.688 -6.112 1.967 1.00 93.56 94 ILE A C 1
ATOM 732 O O . ILE A 1 94 ? 4.815 -6.359 2.396 1.00 93.56 94 ILE A O 1
ATOM 736 N N . ILE A 1 95 ? 3.261 -6.514 0.774 1.00 95.06 95 ILE A N 1
ATOM 737 C CA . ILE A 1 95 ? 4.115 -7.193 -0.196 1.00 95.06 95 ILE A CA 1
ATOM 738 C C . ILE A 1 95 ? 4.251 -6.293 -1.417 1.00 95.06 95 ILE A C 1
ATOM 740 O O . ILE A 1 95 ? 3.243 -5.862 -1.973 1.00 95.06 95 ILE A O 1
ATOM 744 N N . VAL A 1 96 ? 5.482 -6.021 -1.846 1.00 94.38 96 VAL A N 1
ATOM 745 C CA . VAL A 1 96 ? 5.768 -5.211 -3.035 1.00 94.38 96 VAL A CA 1
ATOM 746 C C . VAL A 1 96 ? 6.669 -5.986 -3.980 1.00 94.38 96 VAL A C 1
ATOM 748 O O . VAL A 1 96 ? 7.794 -6.339 -3.635 1.00 94.38 96 VAL A O 1
ATOM 751 N N . HIS A 1 97 ? 6.200 -6.212 -5.199 1.00 95.19 97 HIS A N 1
ATOM 752 C CA . HIS A 1 97 ? 7.023 -6.708 -6.291 1.00 95.19 97 HIS A CA 1
ATOM 753 C C . HIS A 1 97 ? 7.319 -5.547 -7.242 1.00 95.19 97 HIS A C 1
ATOM 755 O O . HIS A 1 97 ? 6.396 -4.969 -7.819 1.00 95.19 97 HIS A O 1
ATOM 761 N N . SER A 1 98 ? 8.600 -5.195 -7.360 1.00 93.06 98 SER A N 1
ATOM 762 C CA . SER A 1 98 ? 9.077 -4.162 -8.278 1.00 93.06 98 SER A CA 1
ATOM 763 C C . SER A 1 98 ? 9.698 -4.801 -9.516 1.00 93.06 98 SER A C 1
ATOM 765 O O . SER A 1 98 ? 10.550 -5.684 -9.407 1.00 93.06 98 SER A O 1
ATOM 767 N N . GLU A 1 99 ? 9.272 -4.352 -10.690 1.00 93.94 99 GLU A N 1
ATOM 768 C CA . GLU A 1 99 ? 9.681 -4.872 -11.994 1.00 93.94 99 GLU A CA 1
ATOM 769 C C . GLU A 1 99 ? 10.267 -3.741 -12.847 1.00 93.94 99 GLU A C 1
ATOM 771 O O . GLU A 1 99 ? 9.781 -2.611 -12.814 1.00 93.94 99 GLU A O 1
ATOM 776 N N . ASN A 1 100 ? 11.296 -4.045 -13.644 1.00 92.50 100 ASN A N 1
ATOM 777 C CA . ASN A 1 100 ? 11.778 -3.138 -14.686 1.00 92.50 100 ASN A CA 1
ATOM 778 C C . ASN A 1 100 ? 10.845 -3.242 -15.905 1.00 92.50 100 ASN A C 1
ATOM 780 O O . ASN A 1 100 ? 10.620 -4.339 -16.416 1.00 92.50 100 ASN A O 1
ATOM 784 N N . ALA A 1 101 ? 10.314 -2.110 -16.360 1.00 90.44 101 ALA A N 1
ATOM 785 C CA . ALA A 1 101 ? 9.391 -1.997 -17.488 1.00 90.44 101 ALA A CA 1
ATOM 786 C C . ALA A 1 101 ? 10.039 -1.417 -18.759 1.00 90.44 101 ALA A C 1
ATOM 788 O O . ALA A 1 101 ? 9.361 -1.224 -19.766 1.00 90.44 101 ALA A O 1
ATOM 789 N N . GLY A 1 102 ? 11.354 -1.199 -18.736 1.00 88.31 102 GLY A N 1
ATOM 790 C CA . GLY A 1 102 ? 12.152 -0.794 -19.885 1.00 88.31 102 GLY A CA 1
ATOM 791 C C . GLY A 1 102 ? 12.501 0.698 -19.917 1.00 88.31 102 GLY A C 1
ATOM 792 O O . GLY A 1 102 ? 12.258 1.432 -18.959 1.00 88.31 102 GLY A O 1
ATOM 793 N N . PRO A 1 103 ? 13.149 1.150 -21.004 1.00 82.50 103 PRO A N 1
ATOM 794 C CA . PRO A 1 103 ? 13.523 2.548 -21.178 1.00 82.50 103 PRO A CA 1
ATOM 795 C C . PRO A 1 103 ? 12.313 3.472 -21.414 1.00 82.50 103 PRO A C 1
ATOM 797 O O . PRO A 1 103 ? 11.388 3.073 -22.124 1.00 82.50 103 PRO A O 1
ATOM 800 N N . PRO A 1 104 ? 12.368 4.729 -20.931 1.00 82.75 104 PRO A N 1
ATOM 801 C CA . PRO A 1 104 ? 13.386 5.275 -20.022 1.00 82.75 104 PRO A CA 1
ATOM 802 C C . PRO A 1 104 ? 13.146 4.761 -18.599 1.00 82.75 104 PRO A C 1
ATOM 804 O O . PRO A 1 104 ? 12.003 4.825 -18.188 1.00 82.75 104 PRO A O 1
ATOM 807 N N . ASN A 1 105 ? 14.165 4.257 -17.878 1.00 85.62 105 ASN A N 1
ATOM 808 C CA . ASN A 1 105 ? 14.123 3.802 -16.465 1.00 85.62 105 ASN A CA 1
ATOM 809 C C . ASN A 1 105 ? 12.711 3.668 -15.847 1.00 85.62 105 ASN A C 1
ATOM 811 O O . ASN A 1 105 ? 12.374 4.352 -14.881 1.00 85.62 105 ASN A O 1
ATOM 815 N N . THR A 1 106 ? 11.867 2.824 -16.446 1.00 88.38 106 THR A N 1
ATOM 816 C CA . THR A 1 106 ? 10.454 2.706 -16.093 1.00 88.38 106 THR A CA 1
ATOM 817 C C . THR A 1 106 ? 10.314 1.496 -15.199 1.00 88.38 106 THR A C 1
ATOM 819 O O . THR A 1 106 ? 10.916 0.449 -15.449 1.00 88.38 106 THR A O 1
ATOM 822 N N . TYR A 1 107 ? 9.493 1.619 -14.170 1.00 90.12 107 TYR A N 1
ATOM 823 C CA . TYR A 1 107 ? 9.279 0.575 -13.187 1.00 90.12 107 TYR A CA 1
ATOM 824 C C . TYR A 1 107 ? 7.794 0.342 -12.964 1.00 90.12 107 TYR A C 1
ATOM 826 O O . TYR A 1 107 ? 6.982 1.259 -13.069 1.00 90.12 107 TYR A O 1
ATOM 834 N N . ILE A 1 108 ? 7.441 -0.896 -12.632 1.00 91.06 108 ILE A N 1
ATOM 835 C CA . ILE A 1 108 ? 6.095 -1.275 -12.210 1.00 91.06 108 ILE A CA 1
ATOM 836 C C . ILE A 1 108 ? 6.187 -1.803 -10.787 1.00 91.06 108 ILE A C 1
ATOM 838 O O . ILE A 1 108 ? 6.889 -2.780 -10.537 1.00 91.06 108 ILE A O 1
ATOM 842 N N . ASN A 1 109 ? 5.423 -1.211 -9.873 1.00 91.00 109 ASN A N 1
ATOM 843 C CA . ASN A 1 109 ? 5.199 -1.774 -8.548 1.00 91.00 109 ASN A CA 1
ATOM 844 C C . ASN A 1 109 ? 3.829 -2.450 -8.506 1.00 91.00 109 ASN A C 1
ATOM 846 O O . ASN A 1 109 ? 2.803 -1.819 -8.771 1.00 91.00 109 ASN A O 1
ATOM 850 N N . LYS A 1 110 ? 3.817 -3.735 -8.149 1.00 92.69 110 LYS A N 1
ATOM 851 C CA . LYS A 1 110 ? 2.620 -4.503 -7.787 1.00 92.69 110 LYS A CA 1
ATOM 852 C C . LYS A 1 110 ? 2.623 -4.682 -6.277 1.00 92.69 110 LYS A C 1
ATOM 854 O O . LYS A 1 110 ? 3.603 -5.173 -5.722 1.00 92.69 110 LYS A O 1
ATOM 859 N N . ILE A 1 111 ? 1.554 -4.262 -5.621 1.00 92.19 111 ILE A N 1
ATOM 860 C CA . ILE A 1 111 ? 1.480 -4.142 -4.167 1.00 92.19 111 ILE A CA 1
ATOM 861 C C . ILE A 1 111 ? 0.290 -4.946 -3.664 1.00 92.19 111 ILE A C 1
ATOM 863 O O . ILE A 1 111 ? -0.772 -4.928 -4.284 1.00 92.19 111 ILE A O 1
ATOM 867 N N . ALA A 1 112 ? 0.463 -5.628 -2.539 1.00 93.81 112 ALA A N 1
ATOM 868 C CA . ALA A 1 112 ? -0.608 -6.270 -1.796 1.00 93.81 112 ALA A CA 1
ATOM 869 C C . ALA A 1 112 ? -0.612 -5.781 -0.342 1.00 93.81 112 ALA A C 1
ATOM 871 O O . ALA A 1 112 ? 0.436 -5.712 0.300 1.00 93.81 112 ALA A O 1
ATOM 872 N N . PHE A 1 113 ? -1.806 -5.475 0.159 1.00 92.50 113 PHE A N 1
ATOM 873 C CA . PHE A 1 113 ? -2.110 -5.152 1.549 1.00 92.50 113 PHE A CA 1
ATOM 874 C C . PHE A 1 113 ? -2.836 -6.339 2.160 1.00 92.50 113 PHE A C 1
ATOM 876 O O . PHE A 1 113 ? -3.897 -6.730 1.666 1.00 92.50 113 PHE A O 1
ATOM 883 N N . ILE A 1 114 ? -2.281 -6.904 3.224 1.00 95.44 114 ILE A N 1
ATOM 884 C CA . ILE A 1 114 ? -2.836 -8.082 3.881 1.00 95.44 114 ILE A CA 1
ATOM 885 C C . ILE A 1 114 ? -3.120 -7.725 5.334 1.00 95.44 114 ILE A C 1
ATOM 887 O O . ILE A 1 114 ? -2.199 -7.506 6.119 1.00 95.44 114 ILE A O 1
ATOM 891 N N . ASN A 1 115 ? -4.404 -7.684 5.688 1.00 95.69 115 ASN A N 1
ATOM 892 C CA . ASN A 1 115 ? -4.906 -7.464 7.044 1.00 95.69 115 ASN A CA 1
ATOM 893 C C . ASN A 1 115 ? -4.247 -6.285 7.776 1.00 95.69 115 ASN A C 1
ATOM 895 O O . ASN A 1 115 ? -3.876 -6.404 8.945 1.00 95.69 115 ASN A O 1
ATOM 899 N N . ILE A 1 116 ? -4.105 -5.148 7.089 1.00 95.00 116 ILE A N 1
ATOM 900 C CA . ILE A 1 116 ? -3.573 -3.929 7.699 1.00 95.00 116 ILE A CA 1
ATOM 901 C C . ILE A 1 116 ? -4.616 -3.396 8.672 1.00 95.00 116 ILE A C 1
ATOM 903 O O . ILE A 1 116 ? -5.645 -2.870 8.248 1.00 95.00 116 ILE A O 1
ATOM 907 N N . ARG A 1 117 ? -4.376 -3.561 9.969 1.00 95.38 117 ARG A N 1
ATOM 908 C CA . ARG A 1 117 ? -5.326 -3.174 11.012 1.00 95.38 117 ARG A CA 1
ATOM 909 C C . ARG A 1 117 ? -4.908 -1.860 11.641 1.00 95.38 117 ARG A C 1
ATOM 911 O O . ARG A 1 117 ? -3.770 -1.735 12.072 1.00 95.38 117 ARG A O 1
ATOM 918 N N . PHE A 1 118 ? -5.841 -0.930 11.771 1.00 94.06 118 PHE A N 1
ATOM 919 C CA . PHE A 1 118 ? -5.672 0.288 12.551 1.00 94.06 118 PHE A CA 1
ATOM 920 C C . PHE A 1 118 ? -6.755 0.401 13.618 1.00 94.06 118 PHE A C 1
ATOM 922 O O . PHE A 1 118 ? -7.863 -0.121 13.462 1.00 94.06 118 PHE A O 1
ATOM 929 N N . GLU A 1 119 ? -6.429 1.145 14.668 1.00 91.31 119 GLU A N 1
ATOM 930 C CA . GLU A 1 119 ? -7.370 1.588 15.685 1.00 91.31 119 GLU A CA 1
ATOM 931 C C . GLU A 1 119 ? -7.100 3.063 15.988 1.00 91.31 119 GLU A C 1
ATOM 933 O O . GLU A 1 119 ? -5.952 3.459 16.191 1.00 91.31 119 GLU A O 1
ATOM 938 N N . SER A 1 120 ? -8.146 3.885 15.982 1.00 88.38 120 SER A N 1
ATOM 939 C CA . SER A 1 120 ? -8.065 5.294 16.372 1.00 88.38 120 SER A CA 1
ATOM 940 C C . SER A 1 120 ? -9.401 5.729 16.955 1.00 88.38 120 SER A C 1
ATOM 942 O O . SER A 1 120 ? -10.444 5.458 16.366 1.00 88.38 120 SER A O 1
ATOM 944 N N . GLU A 1 121 ? -9.381 6.362 18.129 1.00 86.31 121 GLU A N 1
ATOM 945 C CA . GLU A 1 121 ? -10.584 6.888 18.800 1.00 86.31 121 GLU A CA 1
ATOM 946 C C . GLU A 1 121 ? -11.724 5.851 18.946 1.00 86.31 121 GLU A C 1
ATOM 948 O O . GLU A 1 121 ? -12.904 6.167 18.802 1.00 86.31 121 GLU A O 1
ATOM 953 N N . GLY A 1 122 ? -11.376 4.584 19.208 1.00 85.31 122 GLY A N 1
ATOM 954 C CA . GLY A 1 122 ? -12.339 3.480 19.338 1.00 85.31 122 GLY A CA 1
ATOM 955 C C . GLY A 1 122 ? -12.947 2.998 18.013 1.00 85.31 122 GLY A C 1
ATOM 956 O O . GLY A 1 122 ? -13.863 2.176 18.027 1.00 85.31 122 GLY A O 1
ATOM 957 N N . ARG A 1 123 ? -12.456 3.493 16.871 1.00 88.12 123 ARG A N 1
ATOM 958 C CA . ARG A 1 123 ? -12.789 3.004 15.529 1.00 88.12 123 ARG A CA 1
ATOM 959 C C . ARG A 1 123 ? -11.753 1.977 15.105 1.00 88.12 123 ARG A C 1
ATOM 961 O O . ARG A 1 123 ? -10.558 2.268 15.115 1.00 88.12 123 ARG A O 1
ATOM 968 N N . GLU A 1 124 ? -12.218 0.815 14.665 1.00 91.56 124 GLU A N 1
ATOM 969 C CA . GLU A 1 124 ? -11.355 -0.212 14.092 1.00 91.56 124 GLU A CA 1
ATOM 970 C C . GLU A 1 124 ? -11.562 -0.310 12.587 1.00 91.56 124 GLU A C 1
ATOM 972 O O . GLU A 1 124 ? -12.693 -0.389 12.085 1.00 91.56 124 GLU A O 1
ATOM 977 N N . ILE A 1 125 ? -10.446 -0.365 11.867 1.00 92.81 125 ILE A N 1
ATOM 978 C CA . ILE A 1 125 ? -10.445 -0.612 10.433 1.00 92.81 125 ILE A CA 1
ATOM 979 C C . ILE A 1 125 ? -9.419 -1.676 10.077 1.00 92.81 125 ILE A C 1
ATOM 981 O O . ILE A 1 125 ? -8.296 -1.675 10.573 1.00 92.81 125 ILE A O 1
ATOM 985 N N . THR A 1 126 ? -9.808 -2.599 9.202 1.00 95.06 1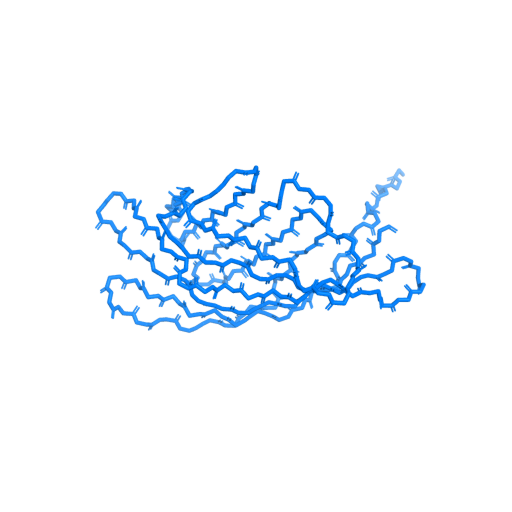26 THR A N 1
ATOM 986 C CA . THR A 1 126 ? -8.881 -3.528 8.553 1.00 95.06 126 THR A CA 1
ATOM 987 C C . THR A 1 126 ? -8.920 -3.314 7.050 1.00 95.06 126 THR A C 1
ATOM 989 O O . THR A 1 126 ? -9.995 -3.255 6.457 1.00 95.06 126 THR A O 1
ATOM 992 N N . ILE A 1 127 ? -7.749 -3.209 6.434 1.00 93.75 127 ILE A N 1
ATOM 993 C CA . ILE A 1 127 ? -7.586 -2.946 5.008 1.00 93.75 127 ILE A CA 1
ATOM 994 C C . ILE A 1 127 ? -6.900 -4.147 4.366 1.00 93.75 127 ILE A C 1
ATOM 996 O O . ILE A 1 127 ? -5.826 -4.577 4.788 1.00 93.75 127 ILE A O 1
ATOM 1000 N N . ASN A 1 128 ? -7.534 -4.678 3.329 1.00 94.19 128 ASN A N 1
ATOM 1001 C CA . ASN A 1 128 ? -6.948 -5.641 2.411 1.00 94.19 128 ASN A CA 1
ATOM 1002 C C . ASN A 1 128 ? -7.010 -5.056 1.011 1.00 94.19 128 ASN A C 1
ATOM 1004 O O . ASN A 1 128 ? -7.945 -4.331 0.684 1.00 94.19 128 ASN A O 1
ATOM 1008 N N . GLY A 1 129 ? -6.059 -5.381 0.151 1.00 92.69 129 GLY A N 1
ATOM 1009 C CA . GLY A 1 129 ? -6.143 -4.884 -1.209 1.00 92.69 129 GLY A CA 1
ATOM 1010 C C . GLY A 1 129 ? -4.941 -5.196 -2.059 1.00 92.69 129 GLY A C 1
ATOM 1011 O O . GLY A 1 129 ? -3.955 -5.773 -1.609 1.00 92.69 129 GLY A O 1
ATOM 1012 N N . THR A 1 130 ? -5.037 -4.776 -3.307 1.00 92.50 130 THR A N 1
ATOM 1013 C CA . THR A 1 130 ? -3.936 -4.811 -4.257 1.00 92.50 130 THR A CA 1
ATOM 1014 C C . THR A 1 130 ? -3.850 -3.483 -4.979 1.00 92.50 130 THR A C 1
ATOM 1016 O O . THR A 1 130 ? -4.848 -2.779 -5.120 1.00 92.50 130 THR A O 1
ATOM 1019 N N . GLY A 1 131 ? -2.656 -3.143 -5.437 1.00 90.12 131 GLY A N 1
ATOM 1020 C CA . GLY A 1 131 ? -2.404 -1.973 -6.256 1.00 90.12 131 GLY A CA 1
ATOM 1021 C C . GLY A 1 131 ? -1.376 -2.289 -7.324 1.00 90.12 131 GLY A C 1
ATOM 1022 O O . GLY A 1 131 ? -0.489 -3.120 -7.133 1.00 90.12 131 GLY A O 1
ATOM 1023 N N . LYS A 1 132 ? -1.487 -1.610 -8.456 1.00 89.69 132 LYS A N 1
ATOM 1024 C CA . LYS A 1 132 ? -0.445 -1.582 -9.475 1.00 89.69 132 LYS A CA 1
ATOM 1025 C C . LYS A 1 132 ? -0.198 -0.133 -9.847 1.00 89.69 132 LYS A C 1
ATOM 1027 O O . LYS A 1 132 ? -1.153 0.619 -9.978 1.00 89.69 132 LYS A O 1
ATOM 1032 N N . ALA A 1 133 ? 1.055 0.242 -10.041 1.00 87.62 133 ALA A N 1
ATOM 1033 C CA . ALA A 1 133 ? 1.419 1.546 -10.575 1.00 87.62 133 ALA A CA 1
ATOM 1034 C C . ALA A 1 133 ? 2.691 1.429 -11.406 1.00 87.62 133 ALA A C 1
ATOM 1036 O O . ALA A 1 133 ? 3.606 0.688 -11.038 1.00 87.62 133 ALA A O 1
ATOM 1037 N N . THR A 1 134 ? 2.728 2.163 -12.510 1.00 87.81 134 THR A N 1
ATOM 1038 C CA . THR A 1 134 ? 3.901 2.288 -13.375 1.00 87.81 134 THR A CA 1
ATOM 1039 C C . THR A 1 134 ? 4.459 3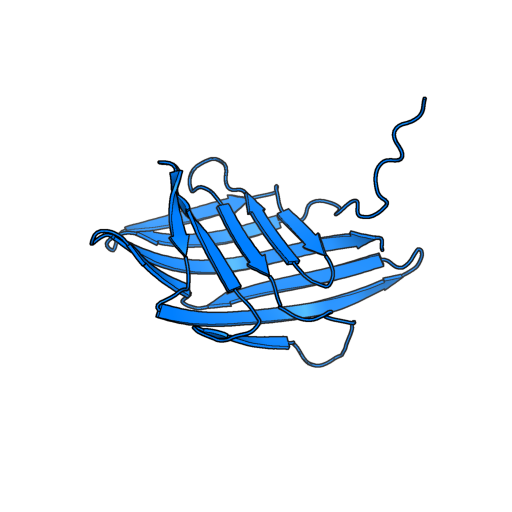.690 -13.197 1.00 87.81 134 THR A C 1
ATOM 1041 O O . THR A 1 134 ? 3.680 4.628 -13.119 1.00 87.81 134 THR A O 1
ATOM 1044 N N . PHE A 1 135 ? 5.771 3.869 -13.126 1.00 83.88 135 PHE A N 1
ATOM 1045 C CA . PHE A 1 135 ? 6.380 5.193 -12.988 1.00 83.88 135 PHE A CA 1
ATOM 1046 C C . PHE A 1 135 ? 7.751 5.238 -13.657 1.00 83.88 135 PHE A C 1
ATOM 1048 O O . PHE A 1 135 ? 8.406 4.209 -13.829 1.00 83.88 135 PHE A O 1
ATOM 1055 N N . ILE A 1 136 ? 8.167 6.439 -14.041 1.00 82.44 136 ILE A N 1
ATOM 1056 C CA . ILE A 1 136 ? 9.470 6.731 -14.647 1.00 82.44 136 ILE A CA 1
ATOM 1057 C C . ILE A 1 136 ? 10.346 7.404 -13.581 1.00 82.44 136 ILE A C 1
ATOM 1059 O O . ILE A 1 136 ? 9.811 8.154 -12.770 1.00 82.44 136 ILE A O 1
ATOM 1063 N N . PHE A 1 137 ? 11.647 7.095 -13.558 1.00 70.81 137 PHE A N 1
ATOM 1064 C CA . PHE A 1 137 ? 12.648 7.667 -12.641 1.00 70.81 137 PHE A CA 1
ATOM 1065 C C . PHE A 1 137 ? 13.700 8.493 -13.389 1.00 70.81 137 PHE A C 1
ATOM 1067 O O . PHE A 1 137 ? 14.139 8.036 -14.476 1.00 70.81 137 PHE A O 1
#